Protein AF-Q6D560-F1 (afdb_monomer_lite)

pLDDT: mean 81.0, std 17.3, range [35.78, 97.31]

Radius of gyration: 24.99 Å; chains: 1; bounding box: 52×55×59 Å

Organism: Pectobacterium atrosepticum (strain SCRI 1043 / ATCC BAA-672) (NCBI:txid218491)

Secondary structure (DSSP, 8-state):
-------TTHHHHHHHHHHHHHHHHHHHHHHHHTS-HHHHHHHHHHHHHHHHHHHHHHHHH----PPPGGGHHHHHHH-SS--HHHHHHTS--S-HHHHHHHHHHHHHHHTSPP-

Foldseek 3Di:
DDDDDDDPPPVVVVVVVCVVVVVVLCVVLVVQCVDDPVSNVVSVVVSVVVVVVVVVVCVVPDDDDADDPVCRVVDVVCDPDDDPVVVVVPPPPDDPVVVVVVVVVVVVVVPDDDD

Sequence (115 aa):
MSRYHVSSSQGQYEKDSGEQNGAALVNTLAPELMGTAAVRELAIRRATHYIGEALRGYLATSNEINYSAENNDILTAIGFRPDTASRVDNQQKYTPVQNRVYAHRQAELSQQKPT

InterPro domains:
  IPR010006 Bacteriophage P4, Psu, polarity suppression protein [PF07455] (19-111)

Structure (mmCIF, N/CA/C/O backbone):
data_AF-Q6D560-F1
#
_entry.id   AF-Q6D560-F1
#
loop_
_atom_site.group_PDB
_atom_site.id
_atom_site.type_symbol
_atom_site.label_atom_id
_atom_site.label_alt_id
_atom_site.label_comp_id
_atom_site.label_asym_id
_atom_site.label_entity_id
_atom_site.label_seq_id
_atom_site.pdbx_PDB_ins_code
_atom_site.Cartn_x
_atom_site.Cartn_y
_atom_site.Cartn_z
_atom_site.occupancy
_atom_site.B_iso_or_equiv
_atom_site.auth_seq_id
_atom_site.auth_comp_id
_atom_site.auth_asym_id
_atom_site.auth_atom_id
_atom_site.pdbx_PDB_model_num
ATOM 1 N N . MET A 1 1 ? 1.969 -34.364 21.446 1.00 36.31 1 MET A N 1
ATOM 2 C CA . MET A 1 1 ? 2.953 -33.270 21.280 1.00 36.31 1 MET A CA 1
ATOM 3 C C . MET A 1 1 ? 3.972 -33.700 20.237 1.00 36.31 1 MET A C 1
ATOM 5 O O . MET A 1 1 ? 4.860 -34.472 20.568 1.00 36.31 1 MET A O 1
ATOM 9 N N . SER A 1 2 ? 3.806 -33.279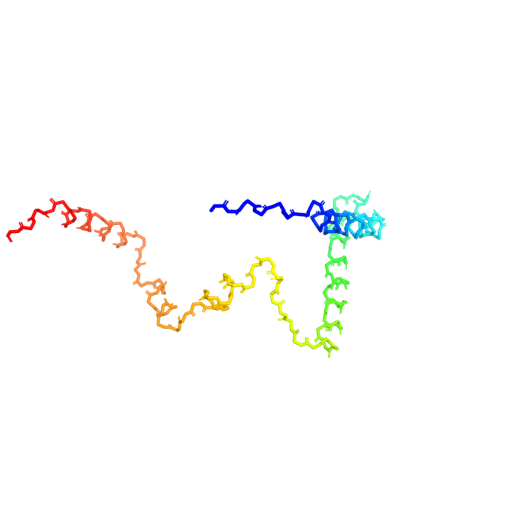 18.980 1.00 35.78 2 SER A N 1
ATOM 10 C CA . SER A 1 2 ? 4.755 -33.574 17.898 1.00 35.78 2 SER A CA 1
ATOM 11 C C . SER A 1 2 ? 5.378 -32.261 17.427 1.00 35.78 2 SER A C 1
ATOM 13 O O . SER A 1 2 ? 4.656 -31.331 17.075 1.00 35.78 2 SER A O 1
ATOM 15 N N . ARG A 1 3 ? 6.708 -32.164 17.524 1.00 41.12 3 ARG A N 1
ATOM 16 C CA . ARG A 1 3 ? 7.518 -31.010 17.111 1.00 41.12 3 ARG A CA 1
ATOM 17 C C . ARG A 1 3 ? 7.698 -31.069 15.595 1.00 41.12 3 ARG A C 1
ATOM 19 O O . ARG A 1 3 ? 8.318 -32.007 15.103 1.00 41.12 3 ARG A O 1
ATOM 26 N N . TYR A 1 4 ? 7.204 -30.068 14.875 1.00 36.72 4 TYR A N 1
ATOM 27 C CA . TYR A 1 4 ? 7.538 -29.881 13.466 1.00 36.72 4 TYR A CA 1
ATOM 28 C C . TYR A 1 4 ? 8.904 -29.195 13.357 1.00 36.72 4 TYR A C 1
ATOM 30 O O . TYR A 1 4 ? 9.050 -28.023 13.689 1.00 36.72 4 TYR A O 1
ATOM 38 N N . HIS A 1 5 ? 9.908 -29.945 12.905 1.00 46.53 5 HIS A N 1
ATOM 39 C CA . HIS A 1 5 ? 11.089 -29.387 12.251 1.00 46.53 5 HIS A CA 1
ATOM 40 C C . HIS A 1 5 ? 10.694 -29.105 10.796 1.00 46.53 5 HIS A C 1
ATOM 42 O O . HIS A 1 5 ? 10.495 -30.048 10.033 1.00 46.53 5 HIS A O 1
ATOM 48 N N . VAL A 1 6 ? 10.567 -27.834 10.407 1.00 48.88 6 VAL A N 1
ATOM 49 C CA . VAL A 1 6 ? 10.411 -27.445 8.997 1.00 48.88 6 VAL A CA 1
ATOM 50 C C . VAL A 1 6 ? 11.692 -26.773 8.518 1.00 48.88 6 VAL A C 1
ATOM 52 O O . VAL A 1 6 ? 12.050 -25.678 8.932 1.00 48.88 6 VAL A O 1
ATOM 55 N N . SER A 1 7 ? 12.388 -27.542 7.682 1.00 45.97 7 SER A N 1
ATOM 56 C CA . SER A 1 7 ? 13.217 -27.178 6.533 1.00 45.97 7 SER A CA 1
ATOM 57 C C . SER A 1 7 ? 13.774 -25.751 6.459 1.00 45.97 7 SER A C 1
ATOM 59 O O . SER A 1 7 ? 13.148 -24.826 5.951 1.00 45.97 7 SER A O 1
ATOM 61 N N . SER A 1 8 ? 15.052 -25.637 6.817 1.00 52.75 8 SER A N 1
ATOM 62 C CA . SER A 1 8 ? 15.912 -24.457 6.654 1.00 52.75 8 SER A CA 1
ATOM 63 C C . SER A 1 8 ? 16.311 -24.162 5.192 1.00 52.75 8 SER A C 1
ATOM 65 O O . SER A 1 8 ? 17.247 -23.401 4.960 1.00 52.75 8 SER A O 1
ATOM 67 N N . SER A 1 9 ? 15.651 -24.781 4.205 1.00 49.59 9 SER A N 1
ATOM 68 C CA . SER A 1 9 ? 16.049 -24.734 2.794 1.00 49.59 9 SER A CA 1
ATOM 69 C C . SER A 1 9 ? 15.269 -23.726 1.949 1.00 49.59 9 SER A C 1
ATOM 71 O O . SER A 1 9 ? 15.807 -23.291 0.945 1.00 49.59 9 SER A O 1
ATOM 73 N N . GLN A 1 10 ? 14.043 -23.323 2.316 1.00 45.53 10 GLN A N 1
ATOM 74 C CA . GLN A 1 10 ? 13.262 -22.358 1.515 1.00 45.53 10 GLN A CA 1
ATOM 75 C C . GLN A 1 10 ? 13.570 -20.888 1.828 1.00 45.53 10 GLN A C 1
ATOM 77 O O . GLN A 1 10 ? 13.604 -20.078 0.908 1.00 45.53 10 GLN A O 1
ATOM 82 N N . GLY A 1 11 ? 13.908 -20.553 3.078 1.00 47.81 11 GLY A N 1
ATOM 83 C CA . GLY A 1 11 ? 14.283 -19.182 3.456 1.00 47.81 11 GLY A CA 1
ATOM 84 C C . GLY A 1 11 ? 15.618 -18.698 2.868 1.00 47.81 11 GLY A C 1
ATOM 85 O O . GLY A 1 11 ? 15.924 -17.511 2.937 1.00 47.81 11 GLY A O 1
ATOM 86 N N . GLN A 1 12 ? 16.417 -19.599 2.285 1.00 48.28 12 GLN A N 1
ATOM 87 C CA . GLN A 1 12 ? 17.665 -19.247 1.599 1.00 48.28 12 GLN A CA 1
ATOM 88 C C . GLN A 1 12 ? 17.431 -18.828 0.137 1.00 48.28 12 GLN A C 1
ATOM 90 O O . GLN A 1 12 ? 18.117 -17.936 -0.347 1.00 48.28 12 GLN A O 1
ATOM 95 N N . TYR A 1 13 ? 16.417 -19.378 -0.545 1.00 46.84 13 TYR A N 1
ATOM 96 C CA . TYR A 1 13 ? 16.146 -19.048 -1.953 1.00 46.84 13 TYR A CA 1
ATOM 97 C C . TYR A 1 13 ? 15.586 -17.632 -2.145 1.00 46.84 13 TYR A C 1
ATOM 99 O O . TYR A 1 13 ? 15.956 -16.954 -3.101 1.00 46.84 13 TYR A O 1
ATOM 107 N N . GLU A 1 14 ? 14.721 -17.154 -1.247 1.00 49.88 14 GLU A N 1
ATOM 108 C CA . GLU A 1 14 ? 14.155 -15.801 -1.367 1.00 49.88 14 GLU A CA 1
ATOM 109 C C . GLU A 1 14 ? 15.193 -14.718 -1.067 1.00 49.88 14 GLU A C 1
ATOM 111 O O . GLU A 1 14 ? 15.285 -13.735 -1.808 1.00 49.88 14 GLU A O 1
ATOM 116 N N . LYS A 1 15 ? 16.031 -14.936 -0.047 1.00 53.91 15 LYS A N 1
ATOM 117 C CA . LYS A 1 15 ? 17.102 -14.007 0.322 1.00 53.91 15 LYS A CA 1
ATOM 118 C C . LYS A 1 15 ? 18.139 -13.864 -0.795 1.00 53.91 15 LYS A C 1
ATOM 120 O O . LYS A 1 15 ? 18.465 -12.741 -1.180 1.00 53.91 15 LYS A O 1
ATOM 125 N N . ASP A 1 16 ? 18.562 -14.982 -1.379 1.00 53.75 16 ASP A N 1
ATOM 126 C CA . ASP A 1 16 ? 19.543 -14.982 -2.466 1.00 53.75 16 ASP A CA 1
ATOM 127 C C . ASP A 1 16 ? 18.964 -14.385 -3.762 1.00 53.75 16 ASP A C 1
ATOM 129 O O . ASP A 1 16 ? 19.672 -13.686 -4.488 1.00 53.75 16 ASP A O 1
ATOM 133 N N . SER A 1 17 ? 17.664 -14.573 -4.035 1.00 58.41 17 SER A N 1
ATOM 134 C CA . SER A 1 17 ? 17.006 -13.976 -5.209 1.00 58.41 17 SER A CA 1
ATOM 135 C C . SER A 1 17 ? 16.886 -12.449 -5.117 1.00 58.41 17 SER A C 1
ATOM 137 O O . SER A 1 17 ? 17.093 -11.747 -6.109 1.00 58.41 17 SER A O 1
ATOM 139 N N . GLY A 1 18 ? 16.597 -11.914 -3.925 1.00 64.69 18 GLY A N 1
ATOM 140 C CA . GLY A 1 18 ? 16.521 -10.474 -3.683 1.00 64.69 18 GLY A CA 1
ATOM 141 C C . GLY A 1 18 ? 17.889 -9.799 -3.780 1.00 64.69 18 GLY A C 1
ATOM 142 O O . GLY A 1 18 ? 18.010 -8.737 -4.392 1.00 64.69 18 GLY A O 1
ATOM 143 N N . GLU A 1 19 ? 18.930 -10.438 -3.240 1.00 65.81 19 GLU A N 1
ATOM 144 C CA . GLU A 1 19 ? 20.306 -9.931 -3.291 1.00 65.81 19 GLU A CA 1
ATOM 145 C C . GLU A 1 19 ? 20.886 -9.973 -4.717 1.00 65.81 19 GLU A C 1
ATOM 147 O O . GLU A 1 19 ? 21.465 -8.982 -5.172 1.00 65.81 19 GLU A O 1
ATOM 152 N N . GLN A 1 20 ? 20.670 -11.059 -5.470 1.00 65.38 20 GLN A N 1
ATOM 153 C CA . GLN A 1 20 ? 21.141 -11.179 -6.859 1.00 65.38 20 GLN A CA 1
ATOM 154 C C . GLN A 1 20 ? 20.431 -10.204 -7.807 1.00 65.38 20 GLN A C 1
ATOM 156 O O . GLN A 1 20 ? 21.087 -9.517 -8.598 1.00 65.38 20 GLN A O 1
ATOM 161 N N . ASN A 1 21 ? 19.104 -10.083 -7.701 1.00 75.12 21 ASN A N 1
ATOM 162 C CA . ASN A 1 21 ? 18.338 -9.140 -8.517 1.00 75.12 21 ASN A CA 1
ATOM 163 C C . ASN A 1 21 ? 18.653 -7.688 -8.132 1.00 75.12 21 ASN A C 1
ATOM 165 O O . ASN A 1 21 ? 18.789 -6.832 -9.007 1.00 75.12 21 ASN A O 1
ATOM 169 N N . GLY A 1 22 ? 18.851 -7.409 -6.840 1.00 74.38 22 GLY A N 1
ATOM 170 C CA . GLY A 1 22 ? 19.297 -6.105 -6.354 1.00 74.38 22 GLY A CA 1
ATOM 171 C C . GLY A 1 22 ? 20.662 -5.704 -6.916 1.00 74.38 22 GLY A C 1
ATOM 172 O O . GLY A 1 22 ? 20.828 -4.581 -7.391 1.00 74.38 22 GLY A O 1
ATOM 173 N N . ALA A 1 23 ? 21.623 -6.629 -6.946 1.00 77.06 23 ALA A N 1
ATOM 174 C CA . ALA A 1 23 ? 22.950 -6.383 -7.507 1.00 77.06 23 ALA A CA 1
ATOM 175 C C . ALA A 1 23 ? 22.906 -6.119 -9.024 1.00 77.06 23 ALA A C 1
ATOM 177 O O . ALA A 1 23 ? 23.561 -5.195 -9.515 1.00 77.06 23 ALA A O 1
ATOM 178 N N . ALA A 1 24 ? 22.096 -6.878 -9.769 1.00 78.81 24 ALA A N 1
ATOM 179 C CA . ALA A 1 24 ? 21.898 -6.669 -11.204 1.00 78.81 24 ALA A CA 1
ATOM 180 C C . ALA A 1 24 ? 21.267 -5.297 -11.510 1.00 78.81 24 ALA A C 1
ATOM 182 O O . ALA A 1 24 ? 21.680 -4.611 -12.451 1.00 78.81 24 ALA A O 1
ATOM 183 N N . LEU A 1 25 ? 20.319 -4.854 -10.680 1.00 76.25 25 LEU A N 1
ATOM 184 C CA . LEU A 1 25 ? 19.695 -3.536 -10.794 1.00 76.25 25 LEU A CA 1
ATOM 185 C C . LEU A 1 25 ? 20.687 -2.409 -10.483 1.00 76.25 25 LEU A C 1
ATOM 187 O O . LEU A 1 25 ? 20.789 -1.457 -11.255 1.00 76.25 25 LEU A O 1
ATOM 191 N N . VAL A 1 26 ? 21.467 -2.526 -9.405 1.00 76.56 26 VAL A N 1
ATOM 192 C CA . VAL A 1 26 ? 22.495 -1.533 -9.045 1.00 76.56 26 VAL A CA 1
ATOM 193 C C . VAL A 1 26 ? 23.550 -1.402 -10.145 1.00 76.56 26 VAL A C 1
ATOM 195 O O . VAL A 1 26 ? 23.900 -0.282 -10.508 1.00 76.56 26 VAL A O 1
ATOM 198 N N . ASN A 1 27 ? 24.005 -2.514 -10.727 1.00 77.62 27 ASN A N 1
ATOM 199 C CA . ASN A 1 27 ? 24.984 -2.497 -11.818 1.00 77.62 27 ASN A CA 1
ATOM 200 C C . ASN A 1 27 ? 24.431 -1.852 -13.095 1.00 77.62 27 ASN A C 1
ATOM 202 O O . ASN A 1 27 ? 25.136 -1.089 -13.753 1.00 77.62 27 ASN A O 1
ATOM 206 N N . THR A 1 28 ? 23.160 -2.101 -13.415 1.00 79.06 28 THR A N 1
ATOM 207 C CA . THR A 1 28 ? 22.483 -1.482 -14.566 1.00 79.06 28 THR A CA 1
ATOM 208 C C . THR A 1 28 ? 22.331 0.034 -14.388 1.00 79.06 28 THR A C 1
ATOM 210 O O . THR A 1 28 ? 22.397 0.790 -15.355 1.00 79.06 28 THR A O 1
ATOM 213 N N . LEU A 1 29 ? 22.166 0.493 -13.143 1.00 72.62 29 LEU A N 1
ATOM 214 C CA . LEU A 1 29 ? 21.950 1.900 -12.793 1.00 72.62 29 LEU A CA 1
ATOM 215 C C . LEU A 1 29 ? 23.230 2.646 -12.383 1.00 72.62 29 LEU A C 1
ATOM 217 O O . LEU A 1 29 ? 23.192 3.859 -12.182 1.00 72.62 29 LEU A O 1
ATOM 221 N N . ALA A 1 30 ? 24.369 1.963 -12.268 1.00 73.12 30 ALA A N 1
ATOM 222 C CA . ALA A 1 30 ? 25.627 2.542 -11.799 1.00 73.12 30 ALA A CA 1
ATOM 223 C C . ALA A 1 30 ? 26.110 3.776 -12.598 1.00 73.12 30 ALA A C 1
ATOM 225 O O . ALA A 1 30 ? 26.482 4.759 -11.955 1.00 73.12 30 ALA A O 1
ATOM 226 N N . PRO A 1 31 ? 26.060 3.816 -13.949 1.00 67.75 31 PRO A N 1
ATOM 227 C CA . PRO A 1 31 ? 26.511 4.985 -14.724 1.00 67.75 31 PRO A CA 1
ATOM 228 C C . PRO A 1 31 ? 25.693 6.247 -14.437 1.00 67.75 31 PRO A C 1
ATOM 230 O O . PRO A 1 31 ? 26.189 7.368 -14.485 1.00 67.75 31 PRO A O 1
ATOM 233 N N . GLU A 1 32 ? 24.427 6.033 -14.118 1.00 64.06 32 GLU A N 1
ATOM 234 C CA . GLU A 1 32 ? 23.440 7.050 -13.820 1.00 64.06 32 GLU A CA 1
ATOM 235 C C . GLU A 1 32 ? 23.634 7.499 -12.337 1.00 64.06 32 GLU A C 1
ATOM 237 O O . GLU A 1 32 ? 23.723 8.688 -12.022 1.00 64.06 32 GLU A O 1
ATOM 242 N N . LEU A 1 33 ? 23.850 6.571 -11.399 1.00 63.81 33 LEU A N 1
ATOM 243 C CA . LEU A 1 33 ? 24.029 6.877 -9.969 1.00 63.81 33 LEU A CA 1
ATOM 244 C C . LEU A 1 33 ? 25.413 7.452 -9.590 1.00 63.81 33 LEU A C 1
ATOM 246 O O . LEU A 1 33 ? 25.535 8.083 -8.533 1.00 63.81 33 LEU A O 1
ATOM 250 N N . MET A 1 34 ? 26.451 7.239 -10.405 1.00 66.69 34 MET A N 1
ATOM 251 C CA . MET A 1 34 ? 27.838 7.660 -10.125 1.00 66.69 34 MET A CA 1
ATOM 252 C C . MET A 1 34 ? 28.167 9.117 -10.504 1.00 66.69 34 MET A C 1
ATOM 254 O O . MET A 1 34 ? 29.278 9.572 -10.238 1.00 66.69 34 MET A O 1
ATOM 258 N N . GLY A 1 35 ? 27.241 9.875 -11.096 1.00 63.38 35 GLY A N 1
ATOM 259 C CA . GLY A 1 35 ? 27.476 11.284 -11.426 1.00 63.38 35 GLY A CA 1
ATOM 260 C C . GLY A 1 35 ? 27.160 12.275 -10.293 1.00 63.38 35 GLY A C 1
ATOM 261 O O . GLY A 1 35 ? 26.687 11.900 -9.219 1.00 63.38 35 GLY A O 1
ATOM 262 N N . THR A 1 36 ? 27.421 13.567 -10.547 1.00 63.22 36 THR A N 1
ATOM 263 C CA . THR A 1 36 ? 27.110 14.703 -9.647 1.00 63.22 36 THR A CA 1
ATOM 264 C C . THR A 1 36 ? 25.654 14.672 -9.161 1.00 63.22 36 THR A C 1
ATOM 266 O O . THR A 1 36 ? 24.824 13.991 -9.752 1.00 63.22 36 THR A O 1
ATOM 269 N N . ALA A 1 37 ? 25.290 15.430 -8.119 1.00 64.81 37 ALA A N 1
ATOM 270 C CA . ALA A 1 37 ? 23.919 15.426 -7.581 1.00 64.81 37 ALA A CA 1
ATOM 271 C C . ALA A 1 37 ? 22.823 15.594 -8.662 1.00 64.81 37 ALA A C 1
ATOM 273 O O . ALA A 1 37 ? 21.803 14.911 -8.609 1.00 64.81 37 ALA A O 1
ATOM 274 N N . ALA A 1 38 ? 23.078 16.415 -9.688 1.00 68.50 38 ALA A N 1
ATOM 275 C CA . ALA A 1 38 ? 22.185 16.588 -10.836 1.00 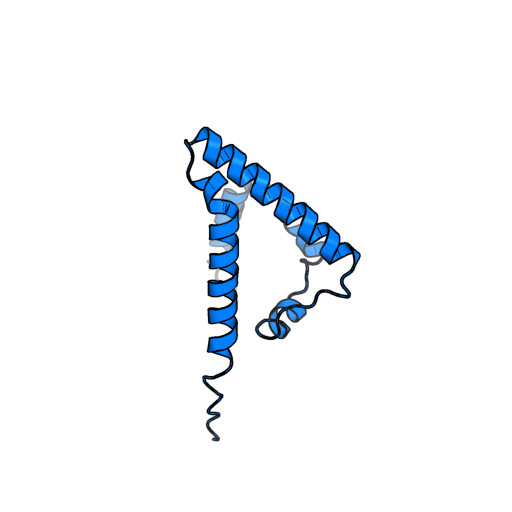68.50 38 ALA A CA 1
ATOM 276 C C . ALA A 1 38 ? 22.123 15.353 -11.758 1.00 68.50 38 ALA A C 1
ATOM 278 O O . ALA A 1 38 ? 21.052 14.991 -12.241 1.00 68.50 38 ALA A O 1
ATOM 279 N N . VAL A 1 39 ? 23.254 14.676 -11.982 1.00 74.44 39 VAL A N 1
ATOM 280 C CA . VAL A 1 39 ? 23.305 13.425 -12.756 1.00 74.44 39 VAL A CA 1
ATOM 281 C C . VAL A 1 39 ? 22.630 12.290 -11.985 1.00 74.44 39 VAL A C 1
ATOM 283 O O . VAL A 1 39 ? 21.835 11.569 -12.570 1.00 74.44 39 VAL A O 1
ATOM 286 N N . ARG A 1 40 ? 22.831 12.196 -10.664 1.00 78.88 40 ARG A N 1
ATOM 287 C CA . ARG A 1 40 ? 22.140 11.233 -9.791 1.00 78.88 40 ARG A CA 1
ATOM 288 C C . ARG A 1 40 ? 20.622 11.436 -9.770 1.00 78.88 40 ARG A C 1
ATOM 290 O O . ARG A 1 40 ? 19.873 10.463 -9.719 1.00 78.88 40 ARG A O 1
ATOM 297 N N . GLU A 1 41 ? 20.140 12.674 -9.789 1.00 88.25 41 GLU A N 1
ATOM 298 C CA . GLU A 1 41 ? 18.700 12.927 -9.871 1.00 88.25 41 GLU A CA 1
ATOM 299 C C . GLU A 1 41 ? 18.138 12.499 -11.235 1.00 88.25 41 GLU A C 1
ATOM 301 O O . GLU A 1 41 ? 17.121 11.803 -11.301 1.00 88.25 41 GLU A O 1
ATOM 306 N N . LEU A 1 42 ? 18.820 12.864 -12.326 1.00 86.62 42 LEU A N 1
ATOM 307 C CA . LEU A 1 42 ? 18.443 12.465 -13.685 1.00 86.62 42 LEU A CA 1
ATOM 308 C C . LEU A 1 42 ? 18.420 10.939 -13.843 1.00 86.62 42 LEU A C 1
ATOM 310 O O . LEU A 1 42 ? 17.489 10.376 -14.417 1.00 86.62 42 LEU A O 1
ATOM 314 N N . ALA A 1 43 ? 19.405 10.282 -13.259 1.00 86.38 43 ALA A N 1
ATOM 315 C CA . ALA A 1 43 ? 19.544 8.847 -13.174 1.00 86.38 43 ALA A CA 1
ATOM 316 C C . ALA A 1 43 ? 18.386 8.146 -12.486 1.00 86.38 43 ALA A C 1
ATOM 318 O O . ALA A 1 43 ? 17.805 7.214 -13.036 1.00 86.38 43 ALA A O 1
ATOM 319 N N . ILE A 1 44 ? 18.011 8.620 -11.298 1.00 92.62 44 ILE A N 1
ATOM 320 C CA . ILE A 1 44 ? 16.872 8.079 -10.555 1.00 92.62 44 ILE A CA 1
ATOM 321 C C . ILE A 1 44 ? 15.581 8.288 -11.350 1.00 92.62 44 ILE A C 1
ATOM 323 O O . ILE A 1 44 ? 14.756 7.376 -11.429 1.00 92.62 44 ILE A O 1
ATOM 327 N N . ARG A 1 45 ? 15.411 9.454 -11.989 1.00 95.12 45 ARG A N 1
ATOM 328 C CA . ARG A 1 45 ? 14.252 9.729 -12.852 1.00 95.12 45 ARG A CA 1
ATOM 329 C C . ARG A 1 45 ? 14.180 8.741 -14.019 1.00 95.12 45 ARG A C 1
ATOM 331 O O . ARG A 1 45 ? 13.121 8.160 -14.248 1.00 95.12 45 ARG A O 1
ATOM 338 N N . ARG A 1 46 ? 15.297 8.503 -14.714 1.00 94.06 46 ARG A N 1
ATOM 339 C CA . ARG A 1 46 ? 15.387 7.536 -15.823 1.00 94.06 46 ARG A CA 1
ATOM 340 C C . ARG A 1 46 ? 15.141 6.104 -15.357 1.00 94.06 46 ARG A C 1
ATOM 342 O O . ARG A 1 46 ? 14.333 5.409 -15.960 1.00 94.06 46 ARG A O 1
ATOM 349 N N . ALA A 1 47 ? 15.768 5.691 -14.259 1.00 94.38 47 ALA A N 1
ATOM 350 C CA . ALA A 1 47 ? 15.587 4.371 -13.662 1.00 94.38 47 ALA A CA 1
ATOM 351 C C . ALA A 1 47 ? 14.119 4.103 -13.312 1.00 94.38 47 ALA A C 1
ATOM 353 O O . ALA A 1 47 ? 13.557 3.079 -13.691 1.00 94.38 47 ALA A O 1
ATOM 354 N N . THR A 1 48 ? 13.481 5.064 -12.641 1.00 96.69 48 THR A N 1
ATOM 355 C CA . THR A 1 48 ? 12.070 4.978 -12.248 1.00 96.69 48 THR A CA 1
ATOM 356 C C . THR A 1 48 ? 11.165 4.894 -13.474 1.00 96.69 48 THR A C 1
ATOM 358 O O . THR A 1 48 ? 10.218 4.112 -13.482 1.00 96.69 48 THR A O 1
ATOM 361 N N . HIS A 1 49 ? 11.469 5.662 -14.525 1.00 96.50 49 HIS A N 1
ATOM 362 C CA . HIS A 1 49 ? 10.732 5.603 -15.782 1.00 96.50 49 HIS A CA 1
ATOM 363 C C . HIS A 1 49 ? 10.841 4.221 -16.440 1.00 96.50 49 HIS A C 1
ATOM 365 O O . HIS A 1 49 ? 9.814 3.614 -16.732 1.00 96.50 49 HIS A O 1
ATOM 371 N N . TYR A 1 50 ? 12.054 3.682 -16.596 1.00 95.88 50 TYR A N 1
ATOM 372 C CA . TYR A 1 50 ? 12.254 2.361 -17.199 1.00 95.88 50 TYR A CA 1
ATOM 373 C C . TYR A 1 50 ? 11.596 1.236 -16.398 1.00 95.88 50 TYR A C 1
ATOM 375 O O . TYR A 1 50 ? 10.947 0.372 -16.983 1.00 95.88 50 TYR A O 1
ATOM 383 N N . ILE A 1 51 ? 11.710 1.262 -15.066 1.00 97.25 51 ILE A N 1
ATOM 384 C CA . ILE A 1 51 ? 11.033 0.291 -14.196 1.00 97.25 51 ILE A CA 1
ATOM 385 C C . ILE A 1 51 ? 9.514 0.408 -14.358 1.00 97.25 51 ILE A C 1
ATOM 387 O O . ILE A 1 51 ? 8.830 -0.606 -14.470 1.00 97.25 51 ILE A O 1
ATOM 391 N N . GLY A 1 52 ? 8.982 1.631 -14.425 1.00 96.88 52 GLY A N 1
ATOM 392 C CA . GLY A 1 52 ? 7.559 1.872 -14.650 1.00 96.88 52 GLY A CA 1
ATOM 393 C C . GLY A 1 52 ? 7.050 1.280 -15.966 1.00 96.88 52 GLY A C 1
ATOM 394 O O . GLY A 1 52 ? 6.013 0.617 -15.967 1.00 96.88 52 GLY A O 1
ATOM 395 N N . GLU A 1 53 ? 7.782 1.468 -17.065 1.00 97.31 53 GLU A N 1
ATOM 396 C CA . GLU A 1 53 ? 7.409 0.930 -18.380 1.00 97.31 53 GLU A CA 1
ATOM 397 C C . GLU A 1 53 ? 7.512 -0.599 -18.428 1.00 97.31 53 GLU A C 1
ATOM 399 O O . GLU A 1 53 ? 6.592 -1.267 -18.904 1.00 97.31 53 GLU A O 1
ATOM 404 N N . ALA A 1 54 ? 8.581 -1.171 -17.867 1.00 95.75 54 ALA A N 1
ATOM 405 C CA . ALA A 1 54 ? 8.743 -2.620 -17.781 1.00 95.75 54 ALA A CA 1
ATOM 406 C C . ALA A 1 54 ? 7.623 -3.268 -16.950 1.00 95.75 54 ALA A C 1
ATOM 408 O O . ALA A 1 54 ? 7.037 -4.269 -17.365 1.00 95.75 54 ALA A O 1
ATOM 409 N N . LEU A 1 55 ? 7.269 -2.664 -15.809 1.00 95.38 55 LEU A N 1
ATOM 410 C CA . LEU A 1 55 ? 6.162 -3.125 -14.973 1.00 95.38 55 LEU A CA 1
ATOM 411 C C . LEU A 1 55 ? 4.820 -3.002 -15.694 1.00 95.38 55 LEU A C 1
ATOM 413 O O . LEU A 1 55 ? 4.023 -3.930 -15.635 1.00 95.38 55 LEU A O 1
ATOM 417 N N . ARG A 1 56 ? 4.561 -1.903 -16.410 1.00 95.19 56 ARG A N 1
ATOM 418 C CA . ARG A 1 56 ? 3.333 -1.752 -17.210 1.00 95.19 56 ARG A CA 1
ATOM 419 C C . ARG A 1 56 ? 3.212 -2.836 -18.278 1.00 95.19 56 ARG A C 1
ATOM 421 O O . ARG A 1 56 ? 2.138 -3.415 -18.416 1.00 95.19 56 ARG A O 1
ATOM 428 N N . GLY A 1 57 ? 4.296 -3.132 -18.996 1.00 94.69 57 GLY A N 1
ATOM 429 C CA . GLY A 1 57 ? 4.324 -4.208 -19.990 1.00 94.69 57 GLY A CA 1
ATOM 430 C C . GLY A 1 57 ? 4.080 -5.587 -19.371 1.00 94.69 57 GLY A C 1
ATOM 431 O O . GLY A 1 57 ? 3.296 -6.378 -19.900 1.00 94.69 57 GLY A O 1
ATOM 432 N N . TYR A 1 58 ? 4.685 -5.852 -18.212 1.00 92.31 58 TYR A N 1
ATOM 433 C CA . TYR A 1 58 ? 4.443 -7.078 -17.455 1.00 92.31 58 TYR A CA 1
ATOM 434 C C . TYR A 1 58 ? 2.976 -7.192 -17.025 1.00 92.31 58 TYR A C 1
ATOM 436 O O . TYR A 1 58 ? 2.336 -8.191 -17.322 1.00 92.31 58 TYR A O 1
ATOM 444 N N . LEU A 1 59 ? 2.404 -6.143 -16.429 1.00 93.31 59 LEU A N 1
ATOM 445 C CA . LEU A 1 59 ? 1.007 -6.121 -15.979 1.00 93.31 59 LEU A CA 1
ATOM 446 C C . LEU A 1 59 ? -0.005 -6.280 -17.123 1.00 93.31 59 LEU A C 1
ATOM 448 O O . LEU A 1 59 ? -1.085 -6.822 -16.914 1.00 93.31 59 LEU A O 1
ATOM 452 N N . ALA A 1 60 ? 0.331 -5.814 -18.328 1.00 92.69 60 ALA A N 1
ATOM 453 C CA . ALA A 1 60 ? -0.516 -5.970 -19.509 1.00 92.69 60 ALA A CA 1
ATOM 454 C C . ALA A 1 60 ? -0.556 -7.413 -20.044 1.00 92.69 60 ALA A C 1
ATOM 456 O O . ALA A 1 60 ? -1.482 -7.768 -20.770 1.00 92.69 60 ALA A O 1
ATOM 457 N N . THR A 1 61 ? 0.450 -8.229 -19.715 1.00 91.50 61 THR A N 1
ATOM 458 C CA . THR A 1 61 ? 0.597 -9.613 -20.199 1.00 91.50 61 THR A CA 1
ATOM 459 C C . THR A 1 61 ? 0.460 -10.657 -19.092 1.00 91.50 61 THR A C 1
ATOM 461 O O . THR A 1 61 ? 0.272 -11.836 -19.386 1.00 91.50 61 THR A O 1
ATOM 464 N N . SER A 1 62 ? 0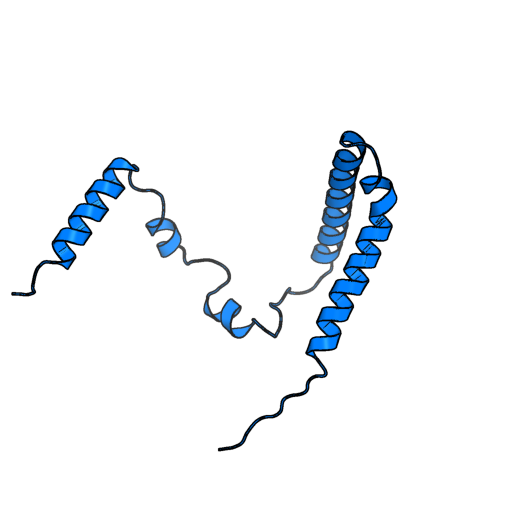.539 -10.248 -17.825 1.00 82.50 62 SER A N 1
ATOM 465 C CA . SER A 1 62 ? 0.443 -11.134 -16.672 1.00 82.50 62 SER A CA 1
ATOM 466 C C . SER A 1 62 ? -0.999 -11.550 -16.384 1.00 82.50 62 SER A C 1
ATOM 468 O O . SER A 1 62 ? -1.921 -10.738 -16.470 1.00 82.50 62 SER A O 1
ATOM 470 N N . ASN A 1 63 ? -1.166 -12.795 -15.936 1.00 83.19 63 ASN A N 1
ATOM 471 C CA . ASN A 1 63 ? -2.392 -13.267 -15.290 1.00 83.19 63 ASN A CA 1
ATOM 472 C C . ASN A 1 63 ? -2.580 -12.620 -13.899 1.00 83.19 63 ASN A C 1
ATOM 474 O O . ASN A 1 63 ? -1.816 -11.750 -13.482 1.00 83.19 63 ASN A O 1
ATOM 478 N N . GLU A 1 64 ? -3.613 -13.061 -13.179 1.00 89.88 64 GLU A N 1
ATOM 479 C CA . GLU A 1 64 ? -3.950 -12.628 -11.821 1.00 89.88 64 GLU A CA 1
ATOM 480 C C . GLU A 1 64 ? -2.736 -12.574 -10.875 1.00 89.88 64 GLU A C 1
ATOM 482 O O . GLU A 1 64 ? -1.953 -13.522 -10.763 1.00 89.88 64 GLU A O 1
ATOM 487 N N . ILE A 1 65 ? 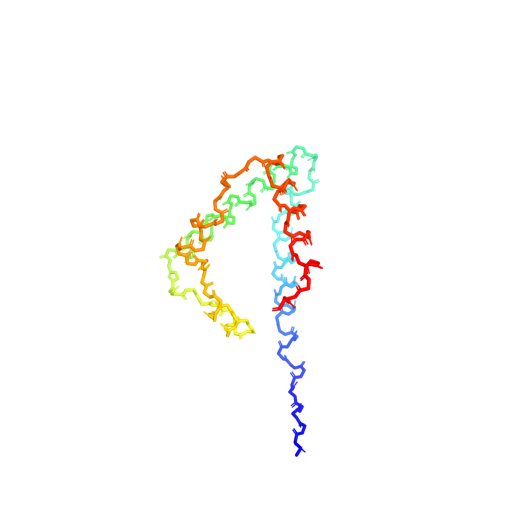-2.591 -11.441 -10.184 1.00 90.56 65 ILE A N 1
ATOM 488 C CA . ILE A 1 65 ? -1.508 -11.192 -9.231 1.00 90.56 65 ILE A CA 1
ATOM 489 C C . ILE A 1 65 ? -2.004 -11.578 -7.847 1.00 90.56 65 ILE A C 1
ATOM 491 O O . ILE A 1 65 ? -2.877 -10.919 -7.283 1.00 90.56 65 ILE A O 1
ATOM 495 N N . ASN A 1 66 ? -1.413 -12.631 -7.299 1.00 92.25 66 ASN A N 1
ATOM 496 C CA . ASN A 1 66 ? -1.763 -13.163 -5.992 1.00 92.25 66 ASN A CA 1
ATOM 497 C C . ASN A 1 66 ? -0.788 -12.676 -4.916 1.00 92.25 66 ASN A C 1
ATOM 499 O O . ASN A 1 66 ? 0.367 -12.352 -5.201 1.00 92.25 66 ASN A O 1
ATOM 503 N N . TYR A 1 67 ? -1.246 -12.652 -3.664 1.00 94.88 67 TYR A N 1
ATOM 504 C CA . TYR A 1 67 ? -0.362 -12.431 -2.520 1.00 94.88 67 TYR A CA 1
ATOM 505 C C . TYR A 1 67 ? 0.703 -13.526 -2.422 1.00 94.88 67 TYR A C 1
ATOM 507 O O . TYR A 1 67 ? 0.463 -14.670 -2.819 1.00 94.88 67 TYR A O 1
ATOM 515 N N . SER A 1 68 ? 1.861 -13.186 -1.849 1.00 94.75 68 SER A N 1
ATOM 516 C CA . SER A 1 68 ? 2.884 -14.185 -1.537 1.00 94.75 68 SER A CA 1
ATOM 517 C C . SER A 1 68 ? 2.328 -15.235 -0.575 1.00 94.75 68 SER A C 1
ATOM 519 O O . SER A 1 68 ? 1.493 -14.929 0.278 1.00 94.75 68 SER A O 1
ATOM 521 N N . ALA A 1 69 ? 2.801 -16.476 -0.705 1.00 95.06 69 ALA A N 1
ATOM 522 C CA . ALA A 1 69 ? 2.319 -17.595 0.104 1.00 95.06 69 ALA A CA 1
ATOM 523 C C . ALA A 1 69 ? 2.501 -17.360 1.614 1.00 95.06 69 ALA A C 1
ATOM 525 O O . ALA A 1 69 ? 1.668 -17.802 2.396 1.00 95.06 69 ALA A O 1
ATOM 526 N N . GLU A 1 70 ? 3.550 -16.630 2.005 1.00 96.69 70 GLU A N 1
ATOM 527 C CA . GLU A 1 70 ? 3.866 -16.322 3.404 1.00 96.69 70 GLU A CA 1
ATOM 528 C C . GLU A 1 70 ? 2.782 -15.490 4.104 1.00 96.69 70 GLU A C 1
ATOM 530 O O .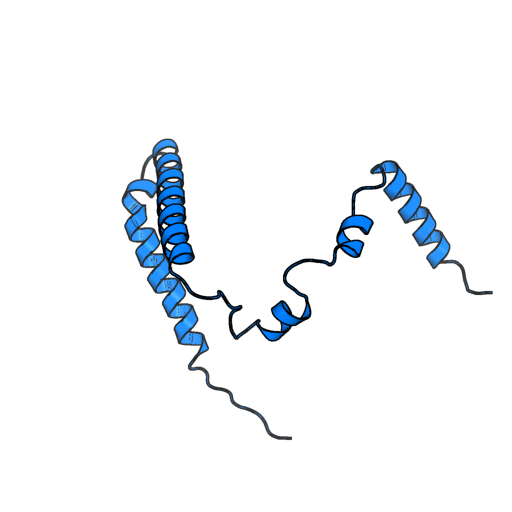 GLU A 1 70 ? 2.502 -15.724 5.272 1.00 96.69 70 GLU A O 1
ATOM 535 N N . ASN A 1 71 ? 2.162 -14.538 3.399 1.00 96.19 71 ASN A N 1
ATOM 536 C CA . ASN A 1 71 ? 1.211 -13.588 3.992 1.00 96.19 71 ASN A CA 1
ATOM 537 C C . ASN A 1 71 ? -0.195 -13.701 3.387 1.00 96.19 71 ASN A C 1
ATOM 539 O O . ASN A 1 71 ? -1.021 -12.801 3.555 1.00 96.19 71 ASN A O 1
ATOM 543 N N . ASN A 1 72 ? -0.465 -14.763 2.625 1.00 95.56 72 ASN A N 1
ATOM 544 C CA . ASN A 1 72 ? -1.701 -14.895 1.862 1.00 95.56 72 ASN A CA 1
ATOM 545 C C . ASN A 1 72 ? -2.938 -14.941 2.768 1.00 95.56 72 ASN A C 1
ATOM 547 O O . ASN A 1 72 ? -3.919 -14.257 2.486 1.00 95.56 72 ASN A O 1
ATOM 551 N N . ASP A 1 73 ? -2.879 -15.702 3.858 1.00 97.06 73 ASP A N 1
ATOM 552 C CA . ASP A 1 73 ? -3.971 -15.867 4.816 1.00 97.06 73 ASP A CA 1
ATOM 553 C C . ASP A 1 73 ? -4.346 -14.536 5.479 1.00 97.06 73 ASP A C 1
ATOM 555 O O . ASP A 1 73 ? -5.516 -14.152 5.480 1.00 97.06 73 ASP A O 1
ATOM 559 N N . ILE A 1 74 ? -3.350 -13.786 5.956 1.00 97.31 74 ILE A N 1
ATOM 560 C CA . ILE A 1 74 ? -3.545 -12.488 6.604 1.00 97.31 74 ILE A CA 1
ATOM 561 C C . ILE A 1 74 ? -4.067 -11.465 5.596 1.00 97.31 74 ILE A C 1
ATOM 563 O O . ILE A 1 74 ? -5.083 -10.821 5.854 1.00 97.31 74 ILE A O 1
ATOM 567 N N . LEU A 1 75 ? -3.402 -11.311 4.445 1.00 95.88 75 LEU A N 1
ATOM 568 C CA . LEU A 1 75 ? -3.760 -10.292 3.451 1.00 95.88 75 LEU A CA 1
ATOM 569 C C . LEU A 1 75 ? -5.126 -10.561 2.808 1.00 95.88 75 LEU A C 1
ATOM 571 O O . LEU A 1 75 ? -5.852 -9.619 2.486 1.00 95.88 75 LEU A O 1
ATOM 575 N N . THR A 1 76 ? -5.513 -11.831 2.690 1.00 94.50 76 THR A N 1
ATOM 576 C CA . THR A 1 76 ? -6.862 -12.215 2.263 1.00 94.50 76 THR A CA 1
ATOM 577 C C . THR A 1 76 ? -7.887 -11.933 3.360 1.00 94.50 76 THR A C 1
ATOM 579 O O . THR A 1 76 ? -8.932 -11.353 3.071 1.00 94.50 76 THR A O 1
ATOM 582 N N . ALA A 1 77 ? -7.595 -12.284 4.618 1.00 95.44 77 ALA A N 1
ATOM 583 C CA . ALA A 1 77 ? -8.520 -12.097 5.736 1.00 95.44 77 ALA A CA 1
ATOM 584 C C . ALA A 1 77 ? -8.824 -10.620 6.035 1.00 95.44 77 ALA A C 1
ATOM 586 O O . ALA A 1 77 ? -9.969 -10.283 6.332 1.00 95.44 77 ALA A O 1
ATOM 587 N N . ILE A 1 78 ? -7.829 -9.730 5.942 1.00 92.94 78 ILE A N 1
ATOM 588 C CA . ILE A 1 78 ? -8.035 -8.284 6.155 1.00 92.94 78 ILE A CA 1
ATOM 589 C C . ILE A 1 78 ? -8.681 -7.588 4.948 1.00 92.94 78 ILE A C 1
ATOM 591 O O . ILE A 1 78 ? -9.212 -6.486 5.083 1.00 92.94 78 ILE A O 1
ATOM 595 N N . GLY A 1 79 ? -8.632 -8.223 3.774 1.00 91.00 79 GLY A N 1
ATOM 596 C CA . GLY A 1 79 ? -9.110 -7.667 2.516 1.00 91.00 79 GLY A CA 1
ATOM 597 C C . GLY A 1 79 ? -8.199 -6.580 1.928 1.00 91.00 79 GLY A C 1
ATOM 598 O O . GLY A 1 79 ? -7.418 -5.915 2.605 1.00 91.00 79 GLY A O 1
ATOM 599 N N . PHE A 1 80 ? -8.315 -6.358 0.617 1.00 90.81 80 PHE A N 1
ATOM 600 C CA . PHE A 1 80 ? -7.445 -5.425 -0.113 1.00 90.81 80 PHE A CA 1
ATOM 601 C C . PHE A 1 80 ? -7.624 -3.954 0.305 1.00 90.81 80 PHE A C 1
ATOM 603 O O . PHE A 1 80 ? -6.695 -3.144 0.195 1.00 90.81 80 PHE A O 1
ATOM 610 N N . ARG A 1 81 ? -8.831 -3.572 0.736 1.00 90.69 81 ARG A N 1
ATOM 611 C CA . ARG A 1 81 ? -9.185 -2.211 1.159 1.00 90.69 81 ARG A CA 1
ATOM 612 C C . ARG A 1 81 ? -10.170 -2.267 2.326 1.00 90.69 81 ARG A C 1
ATOM 614 O O . ARG A 1 81 ? -10.999 -3.174 2.344 1.00 90.69 81 ARG A O 1
ATOM 621 N N . PRO A 1 82 ? -10.145 -1.267 3.226 1.00 90.75 82 PRO A N 1
ATOM 622 C CA . PRO A 1 82 ? -11.208 -1.092 4.206 1.00 90.75 82 PRO A CA 1
ATOM 623 C C . PRO A 1 82 ? -12.565 -0.966 3.510 1.00 90.75 82 PRO A C 1
ATOM 625 O O . PRO A 1 82 ? -12.656 -0.379 2.422 1.00 90.75 82 PRO A O 1
ATOM 628 N N . ASP A 1 83 ? -13.608 -1.487 4.150 1.00 90.12 83 ASP A N 1
ATOM 629 C CA . ASP A 1 83 ? -14.970 -1.391 3.645 1.00 90.12 83 ASP A CA 1
ATOM 630 C C . ASP A 1 83 ? -15.422 0.075 3.518 1.00 90.12 83 ASP A C 1
ATOM 632 O O . ASP A 1 83 ? -14.875 1.004 4.127 1.00 90.12 83 ASP A O 1
ATOM 636 N N . THR A 1 84 ? -16.431 0.298 2.678 1.00 91.38 84 THR A N 1
ATOM 637 C CA . THR A 1 84 ? -16.919 1.643 2.363 1.00 91.38 84 THR A CA 1
ATOM 638 C C . THR A 1 84 ? -17.405 2.392 3.602 1.00 91.38 84 THR A C 1
ATOM 640 O O . THR A 1 84 ? -17.155 3.594 3.697 1.00 91.38 84 THR A O 1
ATOM 643 N N . ALA A 1 85 ? -18.058 1.713 4.550 1.00 91.31 85 ALA A N 1
ATOM 644 C CA . ALA A 1 85 ? -18.571 2.363 5.751 1.00 91.31 85 ALA A CA 1
ATOM 645 C C . ALA A 1 85 ? -17.411 2.841 6.629 1.00 91.31 85 ALA A C 1
ATOM 647 O O . ALA A 1 85 ? -17.353 4.024 6.956 1.00 91.31 85 ALA A O 1
ATOM 648 N N . SER A 1 86 ? -16.410 1.989 6.866 1.00 89.38 86 SER A N 1
ATOM 649 C CA . SER A 1 86 ? -15.188 2.360 7.586 1.00 89.38 86 SER A CA 1
ATOM 650 C C . SER A 1 86 ? -14.471 3.554 6.943 1.00 89.38 86 SER A C 1
ATOM 652 O O . SER A 1 86 ? -14.047 4.485 7.634 1.00 89.38 86 SER A O 1
ATOM 654 N N . ARG A 1 87 ? -14.386 3.608 5.607 1.00 90.25 87 ARG A N 1
ATOM 655 C CA . ARG A 1 87 ? -13.787 4.760 4.908 1.00 90.25 87 ARG A CA 1
ATOM 656 C C . ARG A 1 87 ? -14.572 6.049 5.122 1.00 90.25 87 ARG A C 1
ATOM 658 O O . ARG A 1 87 ? -13.943 7.085 5.303 1.00 90.25 87 ARG A O 1
ATOM 665 N N . VAL A 1 88 ? -15.904 5.999 5.074 1.00 92.56 88 VAL A N 1
ATOM 666 C CA . VAL A 1 88 ? -16.785 7.160 5.300 1.00 92.56 88 VAL A CA 1
ATOM 667 C C . VAL A 1 88 ? -16.734 7.606 6.760 1.00 92.56 88 VAL A C 1
ATOM 669 O O . VAL A 1 88 ? -16.684 8.804 7.046 1.00 92.56 88 VAL A O 1
ATOM 672 N N . ASP A 1 89 ? -16.682 6.659 7.692 1.00 89.62 89 ASP A N 1
ATOM 673 C CA . ASP A 1 89 ? -16.653 6.955 9.117 1.00 89.62 89 ASP A CA 1
ATOM 674 C C . ASP A 1 89 ? -15.372 7.657 9.553 1.00 89.62 89 ASP A C 1
ATOM 676 O O . ASP A 1 89 ? -15.444 8.583 10.364 1.00 89.62 89 ASP A O 1
ATOM 680 N N . ASN A 1 90 ? -14.244 7.290 8.939 1.00 87.50 90 ASN A N 1
ATOM 681 C CA . ASN A 1 90 ? -12.922 7.854 9.204 1.00 87.50 90 ASN A CA 1
ATOM 682 C C . ASN A 1 90 ? -12.581 9.102 8.367 1.00 87.50 90 ASN A C 1
ATOM 684 O O . ASN A 1 90 ? -11.469 9.625 8.475 1.00 87.50 90 ASN A O 1
ATOM 688 N N . GLN A 1 91 ? -13.501 9.615 7.541 1.00 91.00 91 GLN A N 1
ATOM 689 C CA . GLN A 1 91 ? -13.303 10.926 6.915 1.00 91.00 91 GLN A CA 1
ATOM 690 C C . GLN A 1 91 ? -13.177 12.001 7.998 1.00 91.00 91 GLN A C 1
ATOM 692 O O . GLN A 1 91 ? -13.855 11.950 9.024 1.00 91.00 91 GLN A O 1
ATOM 697 N N . GLN A 1 92 ? -12.298 12.984 7.784 1.00 83.44 92 GLN A N 1
ATOM 698 C CA . GLN A 1 92 ? -12.058 14.028 8.775 1.00 83.44 92 GLN A CA 1
ATOM 699 C C . GLN A 1 92 ? -13.317 14.890 8.961 1.00 83.44 92 GLN A C 1
ATOM 701 O O . GLN A 1 92 ? -13.591 15.796 8.181 1.00 83.44 92 GLN A O 1
ATOM 706 N N . LYS A 1 93 ? -14.081 14.592 10.015 1.00 87.38 93 LYS A N 1
ATOM 707 C CA . LYS A 1 93 ? -15.345 15.264 10.365 1.00 87.38 93 LYS A CA 1
ATOM 708 C C . LYS A 1 93 ? -15.156 16.472 11.288 1.00 87.38 93 LYS A C 1
ATOM 710 O O . LYS A 1 93 ? -16.059 17.291 11.423 1.00 87.38 93 LYS A O 1
ATOM 715 N N . TYR A 1 94 ? -13.991 16.590 11.922 1.00 89.56 94 TYR A N 1
ATOM 716 C CA . TYR A 1 94 ? -13.740 17.555 12.988 1.00 89.56 94 TYR A CA 1
ATOM 717 C C . TYR A 1 94 ? -12.398 18.269 12.818 1.00 89.56 94 TYR A C 1
ATOM 719 O O . TYR A 1 94 ? -11.418 17.728 12.294 1.00 89.56 94 TYR A O 1
ATOM 727 N N . THR A 1 95 ? -12.347 19.504 13.309 1.00 94.62 95 THR A N 1
ATOM 728 C CA . THR A 1 95 ? -11.107 20.276 13.408 1.00 94.62 95 THR A CA 1
ATOM 729 C C . THR A 1 95 ? -10.194 19.707 14.505 1.00 94.62 95 THR A C 1
ATOM 731 O O . THR A 1 95 ? -10.674 19.093 15.464 1.00 94.62 95 THR A O 1
ATOM 734 N N . PRO A 1 96 ? -8.874 19.964 14.452 1.00 94.56 96 PRO A N 1
ATOM 735 C CA . PRO A 1 96 ? -7.949 19.510 15.494 1.00 94.56 96 PRO A CA 1
ATOM 736 C C . PRO A 1 96 ? -8.306 19.985 16.913 1.00 94.56 96 PRO A C 1
ATOM 738 O O . PRO A 1 96 ? -7.998 19.310 17.893 1.00 94.56 96 PRO A O 1
ATOM 741 N N . VAL A 1 97 ? -8.954 21.149 17.053 1.00 96.44 97 VAL A N 1
ATOM 742 C CA . VAL A 1 97 ? -9.423 21.651 18.358 1.00 96.44 97 VAL A CA 1
ATOM 743 C C . VAL A 1 97 ? -10.599 20.815 18.865 1.00 96.44 97 VAL A C 1
ATOM 745 O O . VAL A 1 97 ? -10.597 20.395 20.019 1.00 96.44 97 VAL A O 1
ATOM 748 N N . GLN A 1 98 ? -11.564 20.502 17.999 1.00 95.62 98 GLN A N 1
ATOM 749 C CA . GLN A 1 98 ? -12.716 19.668 18.351 1.00 95.62 98 GLN A CA 1
ATOM 750 C C . GLN A 1 98 ? -12.298 18.243 18.738 1.00 95.62 98 GLN A C 1
ATOM 752 O O . GLN A 1 98 ? -12.814 17.717 19.722 1.00 95.62 98 GLN A O 1
ATOM 757 N N . ASN A 1 99 ? -11.310 17.661 18.052 1.00 93.62 99 ASN A N 1
ATOM 758 C CA . ASN A 1 99 ? -10.761 16.347 18.408 1.00 93.62 99 ASN A CA 1
ATOM 759 C C . ASN A 1 99 ? -10.135 16.331 19.804 1.00 93.62 99 ASN A C 1
ATOM 761 O O . ASN A 1 99 ? -10.348 15.382 20.554 1.00 93.62 99 ASN A O 1
ATOM 765 N N . ARG A 1 100 ? -9.410 17.392 20.187 1.00 95.38 100 ARG A N 1
ATOM 766 C CA . ARG A 1 100 ? -8.848 17.512 21.543 1.00 95.38 100 ARG A CA 1
ATOM 767 C C . ARG A 1 100 ? -9.950 17.544 22.598 1.00 95.38 100 ARG A C 1
ATOM 769 O O . ARG A 1 100 ? -9.900 16.785 23.558 1.00 95.38 100 ARG A O 1
ATOM 776 N N . VAL A 1 101 ? -10.980 18.363 22.387 1.00 96.12 101 VAL A N 1
ATOM 777 C CA . VAL A 1 101 ? -12.123 18.445 23.309 1.00 96.12 101 VAL A CA 1
ATOM 778 C C . VAL A 1 101 ? -12.889 17.114 23.382 1.00 96.12 101 VAL A C 1
ATOM 780 O O . VAL A 1 101 ? -13.344 16.731 24.458 1.00 96.12 101 VAL A O 1
ATOM 783 N N . TYR A 1 102 ? -13.038 16.397 22.264 1.00 93.00 102 TYR A N 1
ATOM 784 C CA . TYR A 1 102 ? -13.647 15.063 22.241 1.00 93.00 102 TYR A CA 1
ATOM 785 C C . TYR A 1 102 ? -12.815 14.042 23.025 1.00 93.00 102 TYR A C 1
ATOM 787 O O . TYR A 1 102 ? -13.365 13.328 23.859 1.00 93.00 102 TYR A O 1
ATOM 795 N N . ALA A 1 103 ? -11.497 14.014 22.817 1.00 93.62 103 ALA A N 1
ATOM 796 C CA . ALA A 1 103 ? -10.595 13.108 23.522 1.00 93.62 103 ALA A CA 1
ATOM 797 C C . ALA A 1 103 ? -10.622 13.329 25.044 1.00 93.62 103 ALA A C 1
ATOM 799 O O . ALA A 1 103 ? -10.689 12.358 25.794 1.00 93.62 103 ALA A O 1
ATOM 800 N N . HIS A 1 104 ? -10.648 14.588 25.502 1.00 94.88 104 HIS A N 1
ATOM 801 C CA . HIS A 1 104 ? -10.790 14.907 26.928 1.00 94.88 104 HIS A CA 1
ATOM 802 C C . HIS A 1 104 ? -12.108 14.382 27.506 1.00 94.88 104 HIS A C 1
ATOM 804 O O . HIS A 1 104 ? -12.094 13.687 28.519 1.00 94.88 104 HIS A O 1
ATOM 810 N N . ARG A 1 105 ? -13.234 14.620 26.820 1.00 94.69 105 ARG A N 1
ATOM 811 C CA . ARG A 1 105 ? -14.542 14.106 27.255 1.00 94.69 105 ARG A CA 1
ATOM 812 C C . ARG A 1 105 ? -14.604 12.578 27.273 1.00 94.69 105 ARG A C 1
ATOM 814 O O . ARG A 1 105 ? -15.170 12.009 28.196 1.00 94.69 105 ARG A O 1
ATOM 821 N N . GLN A 1 106 ? -14.008 11.902 26.291 1.00 93.62 106 GLN A N 1
ATOM 822 C CA . GLN A 1 106 ? -13.941 10.435 26.274 1.00 93.62 106 GLN A CA 1
ATOM 823 C C . GLN A 1 106 ? -13.110 9.876 27.432 1.00 93.62 106 GLN A C 1
ATOM 825 O O . GLN A 1 106 ? -13.486 8.867 28.030 1.00 93.62 106 GLN A O 1
ATOM 830 N N . ALA A 1 107 ? -12.010 10.545 27.785 1.00 93.62 107 ALA A N 1
ATOM 831 C CA . ALA A 1 107 ? -11.216 10.173 28.948 1.00 93.62 107 ALA A CA 1
ATOM 832 C C . ALA A 1 107 ? -12.027 10.322 30.244 1.00 93.62 107 ALA A C 1
ATOM 834 O O . ALA A 1 107 ? -12.051 9.391 31.040 1.00 93.62 107 ALA A O 1
ATOM 835 N N . GLU A 1 108 ? -12.742 11.435 30.427 1.00 93.50 108 GLU A N 1
ATOM 836 C CA . GLU A 1 108 ? -13.611 11.660 31.592 1.00 93.50 108 GLU A CA 1
ATOM 837 C C . GLU A 1 108 ? -14.719 10.602 31.703 1.00 93.50 108 GLU A C 1
ATOM 839 O O . GLU A 1 108 ? -14.923 10.036 32.776 1.00 93.50 108 GLU A O 1
ATOM 844 N N . LEU A 1 109 ? -15.388 10.282 30.589 1.00 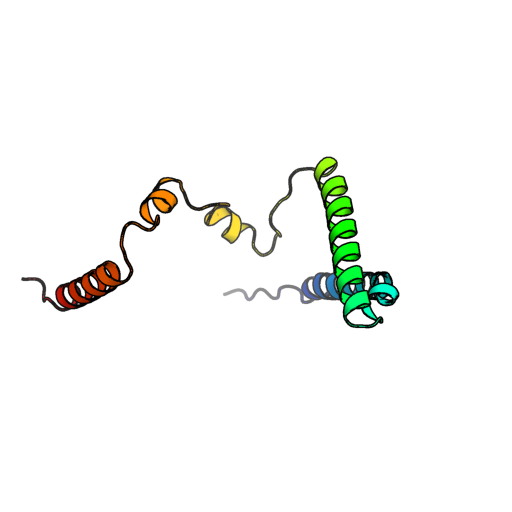92.94 109 LEU A N 1
ATOM 845 C CA . LEU A 1 109 ? -16.426 9.247 30.532 1.00 92.94 109 LEU A CA 1
ATOM 846 C C . LEU A 1 109 ? -15.881 7.858 30.878 1.00 92.94 109 LEU A C 1
ATOM 848 O O . LEU A 1 109 ? -16.531 7.104 31.593 1.00 92.94 109 LEU A O 1
ATOM 852 N N . SER A 1 110 ? -14.669 7.532 30.427 1.00 89.75 110 SER A N 1
ATOM 853 C CA . SER A 1 110 ? -14.032 6.238 30.710 1.00 89.75 110 SER A CA 1
ATOM 854 C C . SER A 1 110 ? -13.637 6.066 32.184 1.00 89.75 110 SER A C 1
ATOM 856 O O . SER A 1 110 ? -13.395 4.945 32.622 1.00 89.75 110 SER A O 1
ATOM 858 N N . GLN A 1 111 ? -13.556 7.161 32.951 1.00 89.12 111 GLN A N 1
ATOM 859 C CA . GLN A 1 111 ? -13.269 7.149 34.392 1.00 89.12 111 GLN A CA 1
ATOM 860 C C . GLN A 1 111 ? -14.539 7.124 35.256 1.00 89.12 111 GLN A C 1
ATOM 862 O O . GLN A 1 111 ? -14.450 6.977 36.477 1.00 89.12 111 GLN A O 1
ATOM 867 N N . GLN A 1 112 ? -15.726 7.271 34.658 1.00 84.81 112 GLN A N 1
ATOM 868 C CA . GLN A 1 112 ? -16.977 7.159 35.399 1.00 84.81 112 GLN A CA 1
ATOM 869 C C . GLN A 1 112 ? -17.260 5.692 35.731 1.00 84.81 112 GLN A C 1
ATOM 871 O O . GLN A 1 112 ? -17.230 4.809 34.875 1.00 84.81 112 GLN A O 1
ATOM 876 N N . LYS A 1 113 ? -17.527 5.427 37.011 1.00 75.50 113 LYS A N 1
ATOM 877 C CA . LYS A 1 113 ? -17.855 4.086 37.498 1.00 75.50 113 LYS A CA 1
ATOM 878 C C . LYS A 1 113 ? -19.289 3.739 37.069 1.00 75.50 113 LYS A C 1
ATOM 880 O O . LYS A 1 113 ? -20.160 4.586 37.272 1.00 75.50 113 LYS A O 1
ATOM 885 N N . PRO A 1 114 ? -19.558 2.541 36.517 1.00 72.94 114 PRO A N 1
ATOM 886 C CA . PRO A 1 114 ? -20.922 2.147 36.186 1.00 72.94 114 PRO A CA 1
ATOM 887 C C . PRO A 1 114 ? -21.760 2.131 37.470 1.00 72.94 114 PRO A C 1
ATOM 889 O O . PRO A 1 114 ? -21.356 1.501 38.451 1.00 72.94 114 PRO A O 1
ATOM 892 N N . THR A 1 115 ? -22.863 2.878 37.468 1.00 66.75 115 THR A N 1
ATOM 893 C CA . THR A 1 115 ? -23.901 2.865 38.513 1.00 66.75 115 THR A CA 1
ATOM 894 C C . THR A 1 115 ? -24.689 1.573 38.517 1.00 66.75 115 THR A C 1
ATOM 896 O O . THR A 1 115 ? -25.026 1.109 37.404 1.00 66.75 115 THR A O 1
#